Protein AF-A0A9D4PE54-F1 (afdb_monomer_lite)

Sequence (162 aa):
MNCAKPIVVRLSTGIRSMNSIMTSNDNGSCDNELAQGWYRFETPYGNRMPEQPASPGMCNTMVPFWFYGRHPPQPSMPMPAVACGADETDSCSYYANIRVQHCGTYMAYYLQPLPRCFMAYCIGERLSRRRYRNASDIFAHLRNMTTEMSTGATSPDANEDR

Foldseek 3Di:
DDDFDADEDEDAPCLLALPNFADPPDPAAFQLVPDFFKYWYQYLQATAFECDQREARGSRFRWEWGWPDDADPAFDDKDWTWTATDHPPDSGPDIDIKIWGDPHQTIMIRGDRDNDPPYDYHGHYDPDCVQPVDVVSVVVSSVVSVVCVVPVDGDDDPDDDD

Radius of gyration: 15.65 Å; chains: 1; bounding box: 39×42×42 Å

Structure (mmCIF, N/CA/C/O backbone):
data_AF-A0A9D4PE54-F1
#
_entry.id   AF-A0A9D4PE54-F1
#
loop_
_atom_site.group_PDB
_atom_site.id
_atom_site.type_symbol
_atom_site.label_atom_id
_atom_site.label_alt_id
_atom_site.label_comp_id
_atom_site.label_asym_id
_atom_site.label_entity_id
_atom_site.label_seq_id
_atom_site.pdbx_PDB_ins_code
_atom_site.Cartn_x
_atom_site.Cartn_y
_atom_site.Cartn_z
_atom_site.occupancy
_atom_site.B_iso_or_equiv
_atom_site.auth_seq_id
_atom_site.auth_comp_id
_atom_site.auth_asym_id
_atom_site.auth_atom_id
_atom_site.pdbx_PDB_model_num
ATOM 1 N N . MET A 1 1 ? -20.119 4.859 14.494 1.00 68.56 1 MET A N 1
ATOM 2 C CA . MET A 1 1 ? -20.133 4.210 13.161 1.00 68.56 1 MET A CA 1
ATOM 3 C C . MET A 1 1 ? -19.453 2.858 13.272 1.00 68.56 1 MET A C 1
ATOM 5 O O . MET A 1 1 ? -18.466 2.764 13.990 1.00 68.56 1 MET A O 1
ATOM 9 N N . ASN A 1 2 ? -19.960 1.832 12.586 1.00 86.44 2 ASN A N 1
ATOM 10 C CA . ASN A 1 2 ? -19.321 0.515 12.571 1.00 86.44 2 ASN A CA 1
ATOM 11 C C . ASN A 1 2 ? -18.198 0.504 11.529 1.00 86.44 2 ASN A C 1
ATOM 13 O O . ASN A 1 2 ? -18.436 0.773 10.350 1.00 86.44 2 ASN A O 1
ATOM 17 N N . CYS A 1 3 ? -16.979 0.209 11.969 1.00 93.00 3 CYS A N 1
ATOM 18 C CA . CYS A 1 3 ? -15.855 0.007 11.065 1.00 93.00 3 CYS A CA 1
ATOM 19 C C . CYS A 1 3 ? -15.939 -1.375 10.399 1.00 93.00 3 CYS A C 1
ATOM 21 O O . CYS A 1 3 ? -16.465 -2.326 10.987 1.00 93.00 3 CYS A O 1
ATOM 23 N N . ALA A 1 4 ? -15.392 -1.495 9.188 1.00 9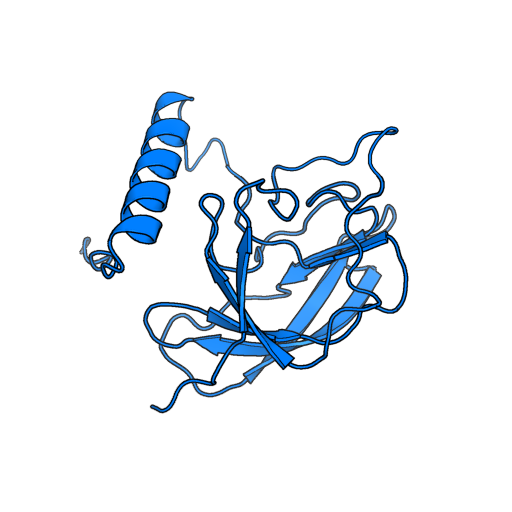1.19 4 ALA A N 1
ATOM 24 C CA . ALA A 1 4 ? -15.070 -2.778 8.581 1.00 91.19 4 ALA A CA 1
ATOM 25 C C . ALA A 1 4 ? -14.227 -3.657 9.529 1.00 91.19 4 ALA A C 1
ATOM 27 O O . ALA A 1 4 ? -13.572 -3.164 10.445 1.00 91.19 4 ALA A O 1
ATOM 28 N N . LYS A 1 5 ? -14.232 -4.975 9.299 1.00 92.12 5 LYS A N 1
ATOM 29 C CA . LYS A 1 5 ? -13.402 -5.942 10.036 1.00 92.12 5 LYS A CA 1
ATOM 30 C C . LYS A 1 5 ? -12.189 -6.332 9.181 1.00 92.12 5 LYS A C 1
ATOM 32 O O . LYS A 1 5 ? -12.301 -7.285 8.410 1.00 92.12 5 LYS A O 1
ATOM 37 N N . PRO A 1 6 ? -11.077 -5.581 9.236 1.00 93.25 6 PRO A N 1
ATOM 38 C CA . PRO A 1 6 ? -9.922 -5.849 8.396 1.00 93.25 6 PRO A CA 1
ATOM 39 C C . PRO A 1 6 ? -9.062 -7.006 8.909 1.00 93.25 6 PRO A C 1
ATOM 41 O O . PRO A 1 6 ? -8.929 -7.220 10.114 1.00 93.25 6 PRO A O 1
ATOM 44 N N . ILE A 1 7 ? -8.388 -7.672 7.975 1.00 92.25 7 ILE A N 1
ATOM 45 C CA . ILE A 1 7 ? -7.175 -8.442 8.234 1.00 92.25 7 ILE A CA 1
ATOM 46 C C . ILE A 1 7 ? -6.080 -7.448 8.637 1.00 92.25 7 ILE A C 1
ATOM 48 O O . ILE A 1 7 ? -5.804 -6.482 7.919 1.00 92.25 7 ILE A O 1
ATOM 52 N N . VAL A 1 8 ? -5.463 -7.674 9.796 1.00 89.88 8 VAL A N 1
ATOM 53 C CA . VAL A 1 8 ? -4.366 -6.834 10.286 1.00 89.88 8 VAL A CA 1
ATOM 54 C C . VAL A 1 8 ? -3.055 -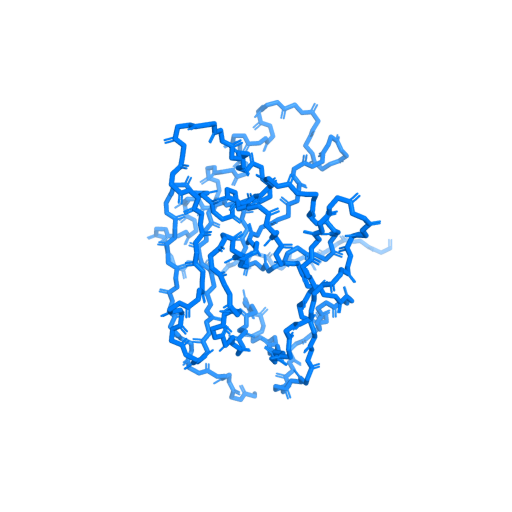7.334 9.693 1.00 89.88 8 VAL A C 1
ATOM 56 O O . VAL A 1 8 ? -2.605 -8.439 9.987 1.00 89.88 8 VAL A O 1
ATOM 59 N N . VAL A 1 9 ? -2.439 -6.504 8.860 1.00 85.38 9 VAL A N 1
ATOM 60 C CA . VAL A 1 9 ? -1.163 -6.788 8.209 1.00 85.38 9 VAL A CA 1
ATOM 61 C C . VAL A 1 9 ? -0.057 -6.093 8.989 1.00 85.38 9 VAL A C 1
ATOM 63 O O . VAL A 1 9 ? 0.068 -4.866 8.966 1.00 85.38 9 VAL A O 1
ATOM 66 N N . ARG A 1 10 ? 0.742 -6.901 9.690 1.00 82.06 10 ARG A N 1
ATOM 67 C CA . ARG A 1 10 ? 1.923 -6.464 10.439 1.00 82.06 10 ARG A CA 1
ATOM 68 C C . ARG A 1 10 ? 3.167 -6.770 9.627 1.00 82.06 10 ARG A C 1
ATOM 70 O O . ARG A 1 10 ? 3.497 -7.933 9.418 1.00 82.06 10 ARG A O 1
ATOM 77 N N . LEU A 1 11 ? 3.851 -5.727 9.170 1.00 71.50 11 LEU A N 1
ATOM 78 C CA . LEU A 1 11 ? 5.085 -5.860 8.396 1.00 71.50 11 LEU A CA 1
ATOM 79 C C . LEU A 1 11 ? 6.236 -5.259 9.196 1.00 71.50 11 LEU A C 1
ATOM 81 O O . LEU A 1 11 ? 6.355 -4.040 9.303 1.00 71.50 11 LEU A O 1
ATOM 85 N N . SER A 1 12 ? 7.085 -6.120 9.755 1.00 61.81 12 SER A N 1
ATOM 86 C CA . SER A 1 12 ? 8.259 -5.708 10.533 1.00 61.81 12 SER A CA 1
ATOM 87 C C . SER A 1 12 ? 9.412 -5.212 9.656 1.00 61.81 12 SER A C 1
ATOM 89 O O . SER A 1 12 ? 10.198 -4.380 10.091 1.00 61.81 12 SER A O 1
ATOM 91 N N . THR A 1 13 ? 9.504 -5.694 8.415 1.00 66.00 13 THR A N 1
ATOM 92 C CA . THR A 1 13 ? 10.654 -5.474 7.521 1.00 66.00 13 THR A CA 1
ATOM 93 C C . THR A 1 13 ? 10.526 -4.249 6.619 1.00 66.00 13 THR A C 1
ATOM 95 O O . THR A 1 13 ? 11.463 -3.923 5.901 1.00 66.00 13 THR A O 1
ATOM 98 N N . GLY A 1 14 ? 9.378 -3.564 6.617 1.00 77.81 14 GLY A N 1
ATOM 99 C CA . GLY A 1 14 ? 9.198 -2.344 5.824 1.00 77.81 14 GLY A CA 1
ATOM 100 C C . GLY A 1 14 ? 9.291 -2.535 4.313 1.00 77.81 14 GLY A C 1
ATOM 101 O O . GLY A 1 14 ? 9.406 -1.546 3.603 1.00 77.81 14 GLY A O 1
ATOM 102 N N . ILE A 1 15 ? 9.206 -3.767 3.802 1.00 87.50 15 ILE A N 1
ATOM 103 C CA . ILE A 1 15 ? 9.351 -4.054 2.363 1.00 87.50 15 ILE A CA 1
ATOM 104 C C . ILE A 1 15 ? 8.308 -3.336 1.499 1.00 87.50 15 ILE A C 1
ATOM 106 O O . ILE A 1 15 ? 8.573 -3.007 0.354 1.00 87.50 15 ILE A O 1
ATOM 110 N N . ARG A 1 16 ? 7.126 -3.040 2.054 1.00 90.06 16 ARG A N 1
ATOM 111 C CA . ARG A 1 16 ? 6.077 -2.267 1.370 1.00 90.06 16 ARG A CA 1
ATOM 112 C C . ARG A 1 16 ? 6.219 -0.756 1.576 1.00 90.06 16 ARG A C 1
ATOM 114 O O . ARG A 1 16 ? 5.376 -0.008 1.100 1.00 90.06 16 ARG A O 1
ATOM 121 N N . SER A 1 17 ? 7.252 -0.307 2.294 1.00 90.12 17 SER A N 1
ATOM 122 C CA . SER A 1 17 ? 7.512 1.107 2.563 1.00 90.12 17 SER A CA 1
ATOM 123 C C . SER A 1 17 ? 7.864 1.862 1.294 1.00 90.12 17 SER A C 1
ATOM 125 O O . SER A 1 17 ? 8.681 1.392 0.508 1.00 90.12 17 SER A O 1
ATOM 127 N N . MET A 1 18 ? 7.394 3.104 1.181 1.00 89.12 18 MET A N 1
ATOM 128 C CA . MET A 1 18 ? 7.902 4.065 0.194 1.00 89.12 18 MET A CA 1
ATOM 129 C C . MET A 1 18 ? 9.432 4.205 0.202 1.00 89.12 18 MET A C 1
ATOM 131 O O . MET A 1 18 ? 10.009 4.623 -0.788 1.00 89.12 18 MET A O 1
ATOM 135 N N . ASN A 1 19 ? 10.123 3.867 1.292 1.00 87.19 19 ASN A N 1
ATOM 136 C CA . ASN A 1 19 ? 11.586 3.965 1.350 1.00 87.19 19 ASN A CA 1
ATOM 137 C C . ASN A 1 19 ? 12.297 2.641 1.022 1.00 87.19 19 ASN A C 1
ATOM 139 O O . ASN A 1 19 ? 13.524 2.598 1.033 1.00 87.19 19 ASN A O 1
ATOM 143 N N . SER A 1 20 ? 11.550 1.568 0.751 1.00 90.25 20 SER A N 1
ATOM 144 C CA . SER A 1 20 ? 12.107 0.291 0.310 1.00 90.25 20 SER A CA 1
ATOM 145 C C . SER A 1 20 ? 12.296 0.318 -1.203 1.00 90.25 20 SER A C 1
ATOM 147 O O . SER A 1 20 ? 11.329 0.488 -1.944 1.00 90.25 20 SER A O 1
ATOM 149 N N . ILE A 1 21 ? 13.544 0.192 -1.648 1.00 91.56 21 ILE A N 1
ATOM 150 C CA . ILE A 1 21 ? 13.925 0.227 -3.061 1.00 91.56 21 ILE A CA 1
ATOM 151 C C . ILE A 1 21 ? 14.280 -1.187 -3.499 1.00 91.56 21 ILE A C 1
ATOM 153 O O . ILE A 1 21 ? 15.119 -1.823 -2.864 1.00 91.56 21 ILE A O 1
ATOM 157 N N . MET A 1 22 ? 13.651 -1.651 -4.576 1.00 91.00 22 MET A N 1
ATOM 158 C CA . MET A 1 22 ? 13.967 -2.933 -5.194 1.00 91.00 22 MET A CA 1
ATOM 159 C C . MET A 1 22 ? 15.390 -2.922 -5.754 1.00 91.00 22 MET A C 1
ATOM 161 O O . MET A 1 22 ? 15.792 -1.998 -6.463 1.00 91.00 22 MET A O 1
ATOM 165 N N . THR A 1 23 ? 16.133 -3.985 -5.474 1.00 90.31 23 THR A N 1
ATOM 166 C CA . THR A 1 23 ? 17.449 -4.268 -6.047 1.00 90.31 23 THR A CA 1
ATOM 167 C C . THR A 1 23 ? 17.384 -5.483 -6.969 1.00 90.31 23 THR A C 1
ATOM 169 O O . THR A 1 23 ? 16.413 -6.235 -6.973 1.00 90.31 23 THR A O 1
ATOM 172 N N . SER A 1 24 ? 18.445 -5.728 -7.740 1.00 84.56 24 SER A N 1
ATOM 173 C CA . SER A 1 24 ? 18.518 -6.877 -8.655 1.00 84.56 24 SER A CA 1
ATOM 174 C C . SER A 1 24 ? 18.484 -8.247 -7.965 1.00 84.56 24 SER A C 1
ATOM 176 O O . SER A 1 24 ? 18.327 -9.256 -8.643 1.00 84.56 24 SER A O 1
ATOM 178 N N . ASN A 1 25 ? 18.673 -8.293 -6.643 1.00 86.88 25 ASN A N 1
ATOM 179 C CA . ASN A 1 25 ? 18.654 -9.529 -5.859 1.00 86.88 25 ASN A CA 1
ATOM 180 C C . ASN A 1 25 ? 17.294 -9.786 -5.194 1.00 86.88 25 ASN A C 1
ATOM 182 O O . ASN A 1 25 ? 17.121 -10.817 -4.546 1.00 86.88 25 ASN A O 1
ATOM 186 N N . ASP A 1 26 ? 16.350 -8.851 -5.316 1.00 85.25 26 ASP A N 1
ATOM 187 C CA . ASP A 1 26 ? 15.039 -8.975 -4.699 1.00 85.25 26 ASP A CA 1
ATOM 188 C C . ASP A 1 26 ? 14.074 -9.727 -5.613 1.00 85.25 26 ASP A C 1
ATOM 190 O O . ASP A 1 26 ? 13.946 -9.438 -6.800 1.00 85.25 26 ASP A O 1
ATOM 194 N N . ASN A 1 27 ? 13.294 -10.629 -5.019 1.00 86.25 27 ASN A N 1
ATOM 195 C CA . ASN A 1 27 ? 12.157 -11.256 -5.695 1.00 86.25 27 ASN A CA 1
ATOM 196 C C . ASN A 1 27 ? 10.971 -10.297 -5.861 1.00 86.25 27 ASN A C 1
ATOM 198 O O . ASN A 1 27 ? 9.922 -10.737 -6.294 1.00 86.25 27 ASN A O 1
ATOM 202 N N . GLY A 1 28 ? 11.094 -9.030 -5.463 1.00 89.19 28 GLY A N 1
ATOM 203 C CA . GLY A 1 28 ? 10.020 -8.048 -5.501 1.00 89.19 28 GLY A CA 1
ATOM 204 C C . GLY A 1 28 ? 8.760 -8.407 -4.697 1.00 89.19 28 GLY A C 1
ATOM 205 O O . GLY A 1 28 ? 8.455 -9.545 -4.352 1.00 89.19 28 GLY A O 1
ATOM 206 N N . SER A 1 29 ? 7.991 -7.386 -4.366 1.00 93.38 29 SER A N 1
ATOM 207 C CA . SER A 1 29 ? 6.668 -7.517 -3.787 1.00 93.38 29 SER A CA 1
ATOM 208 C C . SER A 1 29 ? 5.665 -7.859 -4.890 1.00 93.38 29 SER A C 1
ATOM 210 O O . SER A 1 29 ? 5.704 -7.298 -5.985 1.00 93.38 29 SER A O 1
ATOM 212 N N . CYS A 1 30 ? 4.739 -8.759 -4.574 1.00 95.12 30 CYS A N 1
ATOM 213 C CA . CYS A 1 30 ? 3.670 -9.182 -5.466 1.00 95.12 30 CYS A CA 1
ATOM 214 C C . CYS A 1 30 ? 2.353 -9.271 -4.701 1.00 95.12 30 CYS A C 1
ATOM 216 O O . CYS A 1 30 ? 2.281 -9.960 -3.685 1.00 95.12 30 CYS A O 1
ATOM 218 N N . ASP A 1 31 ? 1.317 -8.613 -5.219 1.00 96.62 31 ASP A N 1
ATOM 219 C CA . ASP A 1 31 ? -0.055 -8.690 -4.700 1.00 96.62 31 ASP A CA 1
ATOM 220 C C . ASP A 1 31 ? -1.030 -9.293 -5.721 1.00 96.62 31 ASP A C 1
ATOM 222 O O . ASP A 1 31 ? -2.240 -9.119 -5.607 1.00 96.62 31 ASP A O 1
ATOM 226 N N . ASN A 1 32 ? -0.535 -10.024 -6.723 1.00 96.56 32 ASN A N 1
ATOM 227 C CA . ASN A 1 32 ? -1.390 -10.731 -7.684 1.00 96.56 32 ASN A CA 1
ATOM 228 C C . ASN A 1 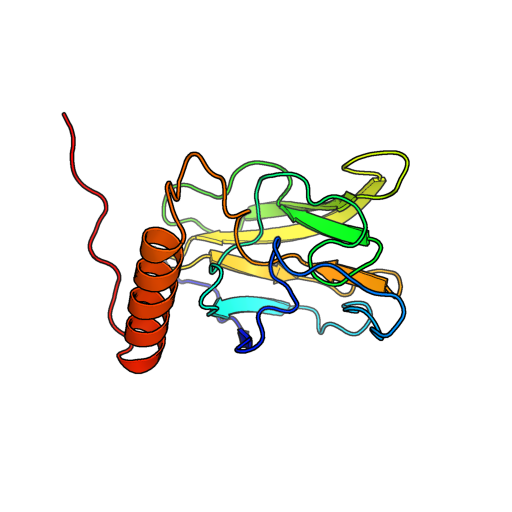32 ? -2.163 -11.905 -7.070 1.00 96.56 32 ASN A C 1
ATOM 230 O O . ASN A 1 32 ? -3.190 -12.312 -7.602 1.00 96.56 32 ASN A O 1
ATOM 234 N N . GLU A 1 33 ? -1.693 -12.411 -5.933 1.00 95.19 33 GLU A N 1
ATOM 235 C CA . GLU A 1 33 ? -2.360 -13.446 -5.137 1.00 95.19 33 GLU A CA 1
ATOM 236 C C . GLU A 1 33 ? -2.939 -12.887 -3.826 1.00 95.19 33 GLU A C 1
ATOM 238 O O . GLU A 1 33 ? -3.350 -13.643 -2.945 1.00 95.19 33 GLU A O 1
ATOM 243 N N . LEU A 1 34 ? -2.986 -11.555 -3.672 1.00 95.06 34 LEU A N 1
ATOM 244 C CA . LEU A 1 34 ? -3.610 -10.927 -2.511 1.00 95.06 34 LEU A CA 1
ATOM 245 C C . LEU A 1 34 ? -5.088 -11.329 -2.454 1.00 95.06 34 LEU A C 1
ATOM 247 O O . LEU A 1 34 ? -5.851 -11.078 -3.388 1.00 95.06 34 LEU A O 1
ATOM 251 N N . ALA A 1 35 ? -5.508 -11.920 -1.335 1.00 96.38 35 ALA A N 1
ATOM 252 C CA . ALA A 1 35 ? -6.915 -12.217 -1.118 1.00 96.38 35 ALA A CA 1
ATOM 253 C C . ALA A 1 35 ? -7.739 -10.920 -1.164 1.00 96.38 35 ALA A C 1
ATOM 255 O O . ALA A 1 35 ? -7.401 -9.914 -0.551 1.00 96.38 35 ALA A O 1
ATOM 256 N N . GLN A 1 36 ? -8.851 -10.919 -1.886 1.00 97.50 36 GLN A N 1
ATOM 257 C CA . GLN A 1 36 ? -9.714 -9.746 -1.893 1.00 97.50 36 GLN A CA 1
ATOM 258 C C . GLN A 1 36 ? -10.370 -9.572 -0.513 1.00 97.50 36 GLN A C 1
ATOM 260 O O . GLN A 1 36 ? -10.962 -10.512 0.022 1.00 97.50 36 GLN A O 1
ATOM 265 N N . GLY A 1 37 ? -10.305 -8.376 0.073 1.00 97.88 37 GLY A N 1
ATOM 266 C CA . GLY A 1 37 ? -10.824 -8.173 1.424 1.00 97.88 37 GLY A CA 1
ATOM 267 C C . GLY A 1 37 ? -10.468 -6.838 2.057 1.00 97.88 37 GLY A C 1
ATOM 268 O O . GLY A 1 37 ? -9.842 -5.982 1.443 1.00 97.88 37 GLY A O 1
ATOM 269 N N . TRP A 1 38 ? -10.900 -6.662 3.307 1.00 98.00 38 TRP A N 1
ATOM 270 C CA . TRP A 1 38 ? -10.546 -5.502 4.123 1.00 98.00 38 TRP A CA 1
ATOM 271 C C . TRP A 1 38 ? -9.183 -5.704 4.780 1.00 98.00 38 TRP A C 1
ATOM 273 O O . TRP A 1 38 ? -8.947 -6.730 5.410 1.00 98.00 38 TRP A O 1
ATOM 283 N N . TYR A 1 39 ? -8.332 -4.689 4.701 1.00 96.38 39 TYR A N 1
ATOM 284 C CA . TYR A 1 39 ? -6.973 -4.675 5.222 1.00 96.38 39 TYR A CA 1
ATOM 285 C C . TYR A 1 39 ? -6.733 -3.444 6.087 1.00 96.38 39 TYR A C 1
ATOM 287 O O . TYR A 1 39 ? -7.197 -2.347 5.774 1.00 96.38 39 TYR A O 1
ATOM 295 N N . ARG A 1 40 ? -5.980 -3.628 7.171 1.00 94.62 40 ARG A N 1
ATOM 296 C CA . ARG A 1 40 ? -5.428 -2.560 8.008 1.00 94.62 40 ARG A CA 1
ATOM 297 C C . ARG A 1 40 ? -3.940 -2.809 8.144 1.00 94.62 40 ARG A C 1
ATOM 299 O O . ARG A 1 40 ? -3.530 -3.920 8.473 1.00 94.62 40 ARG A O 1
ATOM 306 N N . PHE A 1 41 ? -3.151 -1.765 7.951 1.00 91.44 41 PHE A N 1
ATOM 307 C CA . PHE A 1 41 ? -1.703 -1.850 8.039 1.00 91.44 41 PHE A CA 1
ATOM 308 C C . PHE A 1 41 ? -1.214 -1.335 9.387 1.00 91.44 41 PHE A C 1
ATOM 310 O O . PHE A 1 41 ? -1.574 -0.241 9.816 1.00 91.44 41 PHE A O 1
ATOM 317 N N . GLU A 1 42 ? -0.379 -2.126 10.046 1.00 87.56 42 GLU A N 1
ATOM 318 C CA . GLU A 1 42 ? 0.319 -1.758 11.275 1.00 87.56 42 GLU A CA 1
ATOM 319 C C . GLU A 1 42 ? 1.816 -1.913 11.006 1.00 87.56 42 GLU A C 1
ATOM 321 O O . GLU A 1 42 ? 2.359 -3.017 11.054 1.00 87.56 42 GLU A O 1
ATOM 326 N N . THR A 1 43 ? 2.474 -0.815 10.627 1.00 80.25 43 THR A N 1
ATOM 327 C CA . THR A 1 43 ? 3.907 -0.818 10.306 1.00 80.25 43 THR A CA 1
ATOM 328 C C . THR A 1 43 ? 4.593 0.395 10.935 1.00 80.25 43 THR A C 1
ATOM 330 O O . THR A 1 43 ? 3.967 1.453 11.042 1.00 80.25 43 THR A O 1
ATOM 333 N N . PRO A 1 44 ? 5.887 0.296 11.295 1.00 76.38 44 PRO A N 1
ATOM 334 C CA . PRO A 1 44 ? 6.632 1.430 11.844 1.00 76.38 44 PRO A CA 1
ATOM 335 C C . PRO A 1 44 ? 6.963 2.491 10.784 1.00 76.38 44 PRO A C 1
ATOM 337 O O . PRO A 1 44 ? 7.483 3.554 11.106 1.00 76.38 44 PRO A O 1
ATOM 340 N N . TYR A 1 45 ? 6.667 2.211 9.515 1.00 73.75 45 TYR A N 1
ATOM 341 C CA . TYR A 1 45 ? 6.929 3.092 8.381 1.00 73.75 45 TYR A CA 1
ATOM 342 C C . TYR A 1 45 ? 5.667 3.845 7.932 1.00 73.75 45 TYR A C 1
ATOM 344 O O . TYR A 1 45 ? 5.692 4.553 6.927 1.00 73.75 45 TYR A O 1
ATOM 352 N N . GLY A 1 46 ? 4.568 3.693 8.679 1.00 79.25 46 GLY A N 1
ATOM 353 C CA . GLY A 1 46 ? 3.254 4.260 8.403 1.00 79.25 46 GLY A CA 1
ATOM 354 C C . GLY A 1 46 ? 2.161 3.193 8.285 1.00 79.25 46 GLY A C 1
ATOM 355 O O . GLY A 1 46 ? 2.421 2.003 8.119 1.00 79.25 46 GLY A O 1
ATOM 356 N N . ASN A 1 47 ? 0.910 3.629 8.387 1.00 86.56 47 ASN A N 1
ATOM 357 C CA . ASN A 1 47 ? -0.274 2.765 8.496 1.00 86.56 47 ASN A CA 1
ATOM 358 C C . ASN A 1 47 ? -1.324 3.025 7.400 1.00 86.56 47 ASN A C 1
ATOM 360 O O . ASN A 1 47 ? -2.467 2.577 7.501 1.00 86.56 47 ASN A O 1
ATOM 364 N N . ARG A 1 48 ? -0.947 3.774 6.362 1.00 93.19 48 ARG A N 1
ATOM 365 C CA . ARG A 1 48 ? -1.800 4.164 5.235 1.00 93.19 48 ARG A CA 1
ATOM 366 C C . ARG A 1 48 ? -1.049 3.998 3.928 1.00 93.19 48 ARG A C 1
ATOM 368 O O . ARG A 1 48 ? 0.176 4.081 3.922 1.00 93.19 48 ARG A O 1
ATOM 375 N N . MET A 1 49 ? -1.774 3.799 2.837 1.00 95.75 49 MET A N 1
ATOM 376 C CA . MET A 1 49 ? -1.193 3.953 1.506 1.00 95.75 49 MET A CA 1
ATOM 377 C C . MET A 1 49 ? -0.738 5.411 1.305 1.00 95.75 49 MET A C 1
ATOM 379 O O . MET A 1 49 ? -1.404 6.312 1.818 1.00 95.75 49 MET A O 1
ATOM 383 N N . PRO A 1 50 ? 0.372 5.673 0.598 1.00 95.12 50 PRO A N 1
ATOM 384 C CA . PRO A 1 50 ? 0.836 7.034 0.353 1.00 95.12 50 PRO A CA 1
ATOM 385 C C . PRO A 1 50 ? -0.102 7.767 -0.607 1.00 95.12 50 PRO A C 1
ATOM 387 O O . PRO A 1 50 ? -0.567 7.188 -1.584 1.00 95.12 50 PRO A O 1
ATOM 390 N N . GLU A 1 51 ? -0.345 9.052 -0.357 1.00 95.06 51 GLU A N 1
ATOM 391 C CA . GLU A 1 51 ? -1.082 9.935 -1.286 1.00 95.06 51 GLU A CA 1
ATOM 392 C C . GLU A 1 51 ? -0.177 10.564 -2.354 1.00 95.06 51 GLU A C 1
ATOM 394 O O . GLU A 1 51 ? -0.645 11.231 -3.274 1.00 95.06 51 GLU A O 1
ATOM 399 N N . GLN A 1 52 ? 1.139 10.411 -2.196 1.00 92.12 52 GLN A N 1
ATOM 400 C CA . GLN A 1 52 ? 2.124 10.836 -3.182 1.00 92.12 52 GLN A CA 1
ATOM 401 C C . GLN A 1 52 ? 2.454 9.676 -4.119 1.00 92.12 52 GLN A C 1
ATOM 403 O O . GLN A 1 52 ? 2.586 8.545 -3.638 1.00 92.12 52 GLN A O 1
ATOM 408 N N . PRO A 1 53 ? 2.678 9.955 -5.414 1.00 93.25 53 PRO A N 1
ATOM 409 C CA . PRO A 1 53 ? 3.125 8.939 -6.344 1.00 93.25 53 PRO A CA 1
ATOM 410 C C . PRO A 1 53 ? 4.396 8.242 -5.870 1.00 93.25 53 PRO A C 1
ATOM 412 O O . PRO A 1 53 ? 5.392 8.884 -5.520 1.00 93.25 53 PRO A O 1
ATOM 415 N N . ALA A 1 54 ? 4.344 6.917 -5.868 1.00 93.31 54 ALA A N 1
ATOM 416 C CA . ALA A 1 54 ? 5.511 6.067 -5.722 1.00 93.31 54 ALA A CA 1
ATOM 417 C C . ALA A 1 54 ? 6.178 5.915 -7.092 1.00 93.31 54 ALA A C 1
ATOM 419 O O . ALA A 1 54 ? 5.509 5.568 -8.057 1.00 93.31 54 ALA A O 1
ATOM 420 N N . SER A 1 55 ? 7.475 6.191 -7.195 1.00 93.94 55 SER A N 1
ATOM 421 C CA . SER A 1 55 ? 8.227 5.960 -8.432 1.00 93.94 55 SER A CA 1
ATOM 422 C C . SER A 1 55 ? 8.485 4.462 -8.639 1.00 93.94 55 SER A C 1
ATOM 424 O O . SER A 1 55 ? 8.596 3.747 -7.639 1.00 93.94 55 SER A O 1
ATOM 426 N N . PRO A 1 56 ? 8.634 3.984 -9.888 1.00 94.62 56 PRO A N 1
ATOM 427 C CA . PRO A 1 56 ? 8.981 2.591 -10.174 1.00 94.62 56 PRO A CA 1
ATOM 428 C C . PRO A 1 56 ? 10.151 2.082 -9.319 1.00 94.62 56 PRO A C 1
ATOM 430 O O . PRO A 1 56 ? 11.102 2.816 -9.039 1.00 94.62 56 PRO A O 1
ATOM 433 N N . GLY A 1 57 ? 10.058 0.839 -8.841 1.00 92.81 57 GLY A N 1
ATOM 434 C CA . GLY A 1 57 ? 11.047 0.232 -7.940 1.00 92.81 57 GLY A CA 1
ATOM 435 C C . GLY A 1 57 ? 10.855 0.544 -6.447 1.00 92.81 57 GLY A C 1
ATOM 436 O O . GLY A 1 57 ? 11.442 -0.144 -5.609 1.00 92.81 57 GLY A O 1
ATOM 437 N N . MET A 1 58 ? 10.040 1.539 -6.074 1.00 94.12 58 MET A N 1
ATOM 438 C CA . MET A 1 58 ? 9.696 1.800 -4.667 1.00 94.12 58 MET A CA 1
ATOM 439 C C . MET A 1 58 ? 8.756 0.719 -4.107 1.00 94.12 58 MET A C 1
ATOM 441 O O . MET A 1 58 ? 8.120 -0.025 -4.850 1.00 94.12 58 MET A O 1
ATOM 445 N N . CYS A 1 59 ? 8.664 0.620 -2.776 1.00 93.94 59 CYS A N 1
ATOM 446 C CA . CYS A 1 59 ? 7.871 -0.402 -2.073 1.00 93.94 59 CYS A CA 1
ATOM 447 C C . CYS A 1 59 ? 8.266 -1.833 -2.456 1.00 93.94 59 CYS A C 1
ATOM 449 O O . CYS A 1 59 ? 7.437 -2.754 -2.461 1.00 93.94 59 CYS A O 1
ATOM 451 N N . ASN A 1 60 ? 9.549 -1.986 -2.795 1.00 94.31 60 ASN A N 1
ATOM 452 C CA . ASN A 1 60 ? 10.146 -3.214 -3.288 1.00 94.31 60 ASN A CA 1
ATOM 453 C C . ASN A 1 60 ? 9.375 -3.815 -4.478 1.00 94.31 60 ASN A C 1
ATOM 455 O O . ASN A 1 60 ? 9.249 -5.025 -4.557 1.00 94.31 60 ASN A O 1
ATOM 459 N N . THR A 1 61 ? 8.790 -3.020 -5.380 1.00 95.25 61 THR A N 1
ATOM 460 C CA . THR A 1 61 ? 8.004 -3.533 -6.521 1.00 95.25 61 THR A CA 1
ATOM 461 C C . THR A 1 61 ? 8.290 -2.753 -7.801 1.00 95.25 61 THR A C 1
ATOM 463 O O . THR A 1 61 ? 8.621 -1.574 -7.733 1.00 95.25 61 THR A O 1
ATOM 466 N N . MET A 1 62 ? 8.163 -3.382 -8.975 1.00 94.94 62 MET A N 1
ATOM 467 C CA . MET A 1 62 ? 8.385 -2.666 -10.239 1.00 94.94 62 MET A CA 1
ATOM 468 C C . MET A 1 62 ? 7.282 -1.638 -10.486 1.00 94.94 62 MET A C 1
ATOM 470 O O . MET A 1 62 ? 7.581 -0.506 -10.846 1.00 94.94 62 MET A O 1
ATOM 474 N N . VAL A 1 63 ? 6.027 -2.015 -10.223 1.00 96.94 63 VAL A N 1
ATOM 475 C CA . VAL A 1 63 ? 4.861 -1.130 -10.363 1.00 96.94 63 VAL A CA 1
ATOM 476 C C . VAL A 1 63 ? 4.222 -0.901 -8.990 1.00 96.94 63 VAL A C 1
ATOM 478 O O . VAL A 1 63 ? 3.415 -1.723 -8.534 1.00 96.94 63 VAL A O 1
ATOM 481 N N . PRO A 1 64 ? 4.607 0.170 -8.281 1.00 97.31 64 PRO A N 1
ATOM 482 C CA . PRO A 1 64 ? 4.056 0.481 -6.972 1.00 97.31 64 PRO A CA 1
ATOM 483 C C . PRO A 1 64 ? 2.704 1.176 -7.066 1.00 97.31 64 PRO A C 1
ATOM 485 O O . PRO A 1 64 ? 2.557 2.197 -7.737 1.00 97.31 64 PRO A O 1
ATOM 488 N N . PHE A 1 65 ? 1.725 0.636 -6.339 1.00 98.12 65 PHE A N 1
ATOM 489 C CA . PHE A 1 65 ? 0.381 1.189 -6.234 1.00 98.12 65 PHE A CA 1
ATOM 490 C C . PHE A 1 65 ? 0.262 2.123 -5.026 1.00 98.12 65 PHE A C 1
ATOM 492 O O . PHE A 1 65 ? 0.398 1.692 -3.879 1.00 98.12 65 PHE A O 1
ATOM 499 N N . TRP A 1 66 ? -0.043 3.393 -5.280 1.00 97.44 66 TRP A N 1
ATOM 500 C CA . TRP A 1 66 ? -0.269 4.445 -4.283 1.00 97.44 66 TRP A CA 1
ATOM 501 C C . TRP A 1 66 ? -1.744 4.880 -4.268 1.00 97.44 66 TRP A C 1
ATOM 503 O O . TRP A 1 66 ? -2.510 4.536 -5.165 1.00 97.44 66 TRP A O 1
ATOM 513 N N . PHE A 1 67 ? -2.186 5.583 -3.225 1.00 97.88 67 PHE A N 1
ATOM 514 C CA . PHE A 1 67 ? -3.580 6.010 -3.084 1.00 97.88 67 PHE A CA 1
ATOM 515 C C . PHE A 1 67 ? -3.856 7.258 -3.924 1.00 97.88 67 PHE A C 1
ATOM 517 O O . PHE A 1 67 ? -3.353 8.339 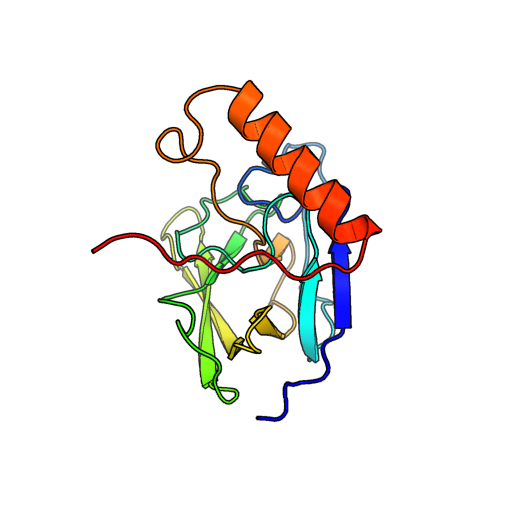-3.621 1.00 97.88 67 PHE A O 1
ATOM 524 N N . TYR A 1 68 ? -4.693 7.130 -4.951 1.00 97.38 68 TYR A N 1
ATOM 525 C CA . TYR A 1 68 ? -5.014 8.236 -5.841 1.00 97.38 68 TYR A CA 1
ATOM 526 C C . TYR A 1 68 ? -6.052 9.165 -5.203 1.00 97.38 68 TYR A C 1
ATOM 528 O O . TYR A 1 68 ? -7.239 8.843 -5.116 1.00 97.38 68 TYR A O 1
ATOM 536 N N . GLY A 1 69 ? -5.596 10.338 -4.762 1.00 94.69 69 GLY A N 1
ATOM 537 C CA . GLY A 1 69 ? -6.426 11.367 -4.140 1.00 94.69 69 GLY A CA 1
ATOM 538 C C . GLY A 1 69 ? -6.069 11.600 -2.674 1.00 94.69 69 GLY A C 1
ATOM 539 O O . GLY A 1 69 ?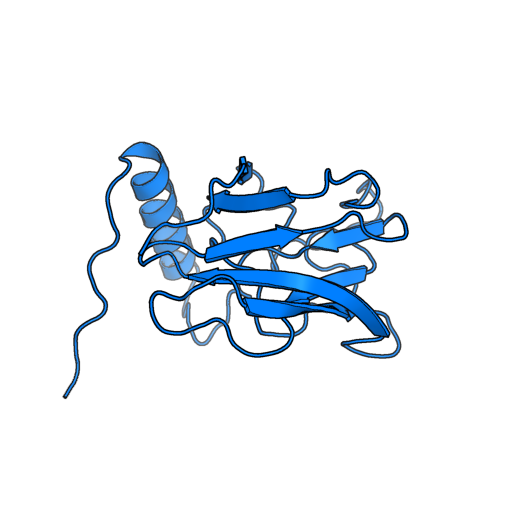 -4.903 11.556 -2.292 1.00 94.69 69 GLY A O 1
ATOM 540 N N . ARG A 1 70 ? -7.078 11.904 -1.853 1.00 96.19 70 ARG A N 1
ATOM 541 C CA . ARG A 1 70 ? -6.916 12.181 -0.418 1.00 96.19 70 ARG A CA 1
ATOM 542 C C . ARG A 1 70 ? -7.724 11.202 0.414 1.00 96.19 70 ARG A C 1
ATOM 544 O O . ARG A 1 70 ? -8.875 10.913 0.088 1.00 96.19 70 ARG A O 1
ATOM 551 N N . HIS A 1 71 ? -7.133 10.714 1.496 1.00 96.75 71 HIS A N 1
ATOM 552 C CA . HIS A 1 71 ? -7.843 9.894 2.463 1.00 96.75 71 HIS A CA 1
ATOM 553 C C . HIS A 1 71 ? -8.928 10.721 3.171 1.00 96.75 71 HIS A C 1
ATOM 555 O O . HIS A 1 71 ? -8.780 11.936 3.328 1.00 96.75 71 HIS A O 1
ATOM 561 N N . PRO A 1 72 ? -10.008 10.082 3.653 1.00 96.31 72 PRO A N 1
ATOM 562 C CA . PRO A 1 72 ? -11.052 10.784 4.389 1.00 96.31 72 PRO A CA 1
ATOM 563 C C . PRO A 1 72 ? -10.481 11.402 5.678 1.00 96.31 72 PRO A C 1
ATOM 565 O O . PRO A 1 72 ? -9.941 10.669 6.506 1.00 96.31 72 PRO A O 1
ATOM 568 N N . PRO A 1 73 ? -10.613 12.718 5.912 1.00 95.25 73 PRO A N 1
ATOM 569 C CA . PRO A 1 73 ? -9.974 13.367 7.061 1.00 95.25 73 PRO A CA 1
ATOM 570 C C . PRO A 1 73 ? -10.633 13.003 8.399 1.00 95.25 73 PRO A C 1
ATOM 572 O O . PRO A 1 73 ? -10.016 13.132 9.449 1.00 95.25 73 PRO A O 1
ATOM 575 N N . GLN A 1 74 ? -11.877 12.524 8.367 1.00 95.88 74 GLN A N 1
ATOM 576 C CA . GLN A 1 74 ? -12.684 12.177 9.537 1.00 95.88 74 GLN A CA 1
ATOM 577 C C . GLN A 1 74 ? -13.262 10.765 9.393 1.00 95.88 74 GLN A C 1
ATOM 579 O O . GLN A 1 74 ? -13.306 10.248 8.266 1.00 95.88 74 GLN A O 1
ATOM 584 N N . PRO A 1 75 ? -13.694 10.131 10.504 1.00 97.25 75 PRO A N 1
ATOM 585 C CA . PRO A 1 75 ? -14.377 8.849 10.460 1.00 97.25 75 PRO A CA 1
ATOM 586 C C . PRO A 1 75 ? -15.477 8.835 9.402 1.00 97.25 75 PRO A C 1
ATOM 588 O O . PRO A 1 75 ? -16.276 9.764 9.302 1.00 97.25 75 PRO A O 1
ATOM 591 N N . SER A 1 76 ? -15.494 7.788 8.590 1.00 95.81 76 SER A N 1
ATOM 592 C CA . SER A 1 76 ? -16.351 7.714 7.410 1.00 95.81 76 SER A CA 1
ATOM 593 C C . SER A 1 76 ? -16.953 6.327 7.239 1.00 95.81 76 SER A C 1
ATOM 595 O O . SER A 1 76 ? -16.517 5.335 7.833 1.00 95.81 76 SER A O 1
ATOM 597 N N . MET A 1 77 ? -17.992 6.263 6.411 1.00 96.12 77 MET A N 1
ATOM 598 C CA . MET A 1 77 ? -18.460 5.007 5.834 1.00 96.12 77 MET A CA 1
ATOM 599 C C . MET A 1 77 ? -17.481 4.541 4.743 1.00 96.12 77 MET A C 1
ATOM 601 O O . MET A 1 77 ? -16.701 5.353 4.247 1.00 96.12 77 MET A O 1
ATOM 605 N N . PRO A 1 78 ? -17.501 3.256 4.346 1.00 97.56 78 PRO A N 1
ATOM 606 C CA . PRO A 1 78 ? -16.759 2.786 3.182 1.00 97.56 78 PRO A CA 1
ATOM 607 C C . PRO A 1 78 ? -17.071 3.618 1.936 1.00 97.56 78 PRO A C 1
ATOM 609 O O . PRO A 1 78 ? -18.223 3.679 1.510 1.00 97.56 78 PRO A O 1
ATOM 612 N N . MET A 1 79 ? -16.049 4.220 1.334 1.00 97.19 79 MET A N 1
ATOM 613 C CA . MET A 1 79 ? -16.180 5.006 0.106 1.00 97.19 79 MET A CA 1
ATOM 614 C C . MET A 1 79 ? -15.351 4.392 -1.026 1.00 97.19 79 MET A C 1
ATOM 616 O O . MET A 1 79 ? -14.275 3.847 -0.758 1.00 97.19 79 MET A O 1
ATOM 620 N N . PRO A 1 80 ? -15.828 4.460 -2.283 1.00 98.31 80 PRO A N 1
ATOM 621 C CA . PRO A 1 80 ? -15.018 4.122 -3.447 1.00 98.31 80 PRO A CA 1
ATOM 622 C C . PRO A 1 80 ? -13.732 4.950 -3.477 1.00 98.31 80 PRO A C 1
ATOM 624 O O . PRO A 1 80 ? -13.748 6.142 -3.176 1.00 98.31 80 PRO A O 1
ATOM 627 N N . ALA A 1 81 ? -12.631 4.313 -3.850 1.00 98.38 81 ALA A N 1
ATOM 628 C CA . ALA A 1 81 ? -11.349 4.965 -4.056 1.00 98.38 81 ALA A CA 1
ATOM 629 C C . ALA A 1 81 ? -10.571 4.243 -5.162 1.00 98.38 81 ALA A C 1
ATOM 631 O O . ALA A 1 81 ? -10.960 3.164 -5.615 1.00 98.38 81 ALA A O 1
ATOM 632 N N . VAL A 1 82 ? -9.464 4.839 -5.592 1.00 98.38 82 VAL A N 1
ATOM 633 C CA . VAL A 1 82 ? -8.588 4.276 -6.619 1.00 98.38 82 VAL A CA 1
ATOM 634 C C . VAL A 1 82 ? -7.178 4.194 -6.059 1.00 98.38 82 VAL A C 1
ATOM 636 O O . VAL A 1 82 ? -6.689 5.136 -5.440 1.00 98.38 82 VAL A O 1
ATOM 639 N N . ALA A 1 83 ? -6.524 3.060 -6.275 1.00 98.38 83 ALA A N 1
ATOM 640 C CA . ALA A 1 83 ? -5.081 2.958 -6.164 1.00 98.38 83 ALA A CA 1
ATOM 641 C C . ALA A 1 83 ? -4.480 3.028 -7.567 1.00 98.38 83 ALA A C 1
ATOM 643 O O . ALA A 1 83 ? -4.985 2.361 -8.474 1.00 98.38 83 ALA A O 1
ATOM 644 N N . CYS A 1 84 ? -3.424 3.819 -7.736 1.00 97.94 84 CYS A N 1
ATOM 645 C CA . CYS A 1 84 ? -2.764 3.979 -9.021 1.00 97.94 84 CYS A CA 1
ATOM 646 C C . CYS A 1 84 ? -1.352 3.406 -9.018 1.00 97.94 84 CYS A C 1
ATOM 648 O O . CYS A 1 84 ? -0.595 3.661 -8.088 1.00 97.94 84 CYS A O 1
ATOM 650 N N . GLY A 1 85 ? -1.020 2.624 -10.041 1.00 97.81 85 GLY A N 1
ATOM 651 C CA . GLY A 1 85 ? 0.291 2.024 -10.252 1.00 97.81 85 GLY A CA 1
ATOM 652 C C . GLY A 1 85 ? 1.138 2.870 -11.193 1.00 97.81 85 GLY A C 1
ATOM 653 O O . GLY A 1 85 ? 0.689 3.181 -12.297 1.00 97.81 85 GLY A O 1
ATOM 654 N N . ALA A 1 86 ? 2.349 3.215 -10.764 1.00 94.50 86 ALA A N 1
ATOM 655 C CA . ALA A 1 86 ? 3.310 3.949 -11.582 1.00 94.50 86 ALA A CA 1
ATOM 656 C C . ALA A 1 86 ? 4.199 3.006 -12.403 1.00 94.50 86 ALA A C 1
ATOM 658 O O . ALA A 1 86 ? 4.630 1.967 -11.900 1.00 94.50 86 ALA A O 1
ATOM 659 N N . ASP A 1 87 ? 4.521 3.400 -13.631 1.00 90.56 87 ASP A N 1
ATOM 660 C CA . ASP A 1 87 ? 5.591 2.802 -14.432 1.00 90.56 87 ASP A CA 1
ATOM 661 C C . ASP A 1 87 ? 6.537 3.883 -14.975 1.00 90.56 87 ASP A C 1
ATOM 663 O O . ASP A 1 87 ? 6.499 5.035 -14.547 1.00 90.56 87 ASP A O 1
ATOM 667 N N . GLU A 1 88 ? 7.432 3.506 -15.887 1.00 88.69 88 GLU A N 1
ATOM 668 C CA . GLU A 1 88 ? 8.422 4.417 -16.475 1.00 88.69 88 GLU A CA 1
ATOM 669 C C . GLU A 1 88 ? 7.797 5.530 -17.338 1.00 88.69 88 GLU A C 1
ATOM 671 O O . GLU A 1 88 ? 8.493 6.465 -17.733 1.00 88.69 88 GLU A O 1
ATOM 676 N N . THR A 1 89 ? 6.504 5.433 -17.669 1.00 89.06 89 THR A N 1
ATOM 677 C CA . THR A 1 89 ? 5.822 6.363 -18.580 1.00 89.06 89 THR A CA 1
ATOM 678 C C . THR A 1 89 ? 4.942 7.371 -17.851 1.00 89.06 89 THR A C 1
ATOM 680 O O . THR A 1 89 ? 4.956 8.549 -18.206 1.00 89.06 89 THR A O 1
ATOM 683 N N . ASP A 1 90 ? 4.219 6.940 -16.815 1.00 92.19 90 ASP A N 1
ATOM 684 C CA . ASP A 1 90 ? 3.391 7.805 -15.979 1.00 92.19 90 ASP A CA 1
ATOM 685 C C . ASP A 1 90 ? 3.434 7.344 -14.516 1.00 92.19 90 ASP A C 1
ATOM 687 O O . ASP A 1 90 ? 3.502 6.161 -14.176 1.00 92.19 90 ASP A O 1
ATOM 691 N N . SER A 1 91 ? 3.307 8.319 -13.622 1.00 92.06 91 SER A N 1
ATOM 692 C CA . SER A 1 91 ? 3.000 8.118 -12.207 1.00 92.06 91 SER A CA 1
ATOM 693 C C . SER A 1 91 ? 1.711 7.322 -11.937 1.00 92.06 91 SER A C 1
ATOM 695 O O . SER A 1 91 ? 1.460 6.938 -10.791 1.00 92.06 91 SER A O 1
ATOM 697 N N . CYS A 1 92 ? 0.869 7.126 -12.953 1.00 95.94 92 CYS A N 1
ATOM 698 C CA . CYS A 1 92 ? -0.462 6.565 -12.835 1.00 95.94 92 CYS A CA 1
ATOM 699 C C . CYS A 1 92 ? -0.926 5.850 -14.126 1.00 95.94 92 CYS A C 1
ATOM 701 O O . CYS A 1 92 ? -1.921 6.233 -14.741 1.00 95.94 92 CYS A O 1
ATOM 703 N N . SER A 1 93 ? -0.210 4.794 -14.521 1.00 95.69 93 SER A N 1
ATOM 704 C CA . SER A 1 93 ? -0.487 3.988 -15.726 1.00 95.69 93 SER A CA 1
ATOM 705 C C . SER A 1 93 ? -1.455 2.823 -15.484 1.00 95.69 93 SER A C 1
ATOM 707 O O . SER A 1 93 ? -2.108 2.343 -16.412 1.00 95.69 93 SER A O 1
ATOM 709 N N . TYR A 1 94 ? -1.568 2.352 -14.239 1.00 96.88 94 TYR A N 1
ATOM 710 C CA . TYR A 1 94 ? -2.430 1.227 -13.860 1.00 96.88 94 TYR A CA 1
ATOM 711 C C . TYR A 1 94 ? -3.431 1.638 -12.790 1.00 96.88 94 TYR A C 1
ATOM 713 O O . TYR A 1 94 ? -3.094 2.389 -11.885 1.00 96.88 94 TYR A O 1
ATOM 721 N N . TYR A 1 95 ? -4.635 1.073 -12.822 1.00 97.25 95 TYR A N 1
ATOM 722 C CA . TYR A 1 95 ? -5.694 1.417 -11.875 1.00 97.25 95 TYR A CA 1
ATOM 723 C C . TYR A 1 95 ? -6.216 0.175 -11.166 1.00 97.25 95 TYR A C 1
ATOM 725 O O . TYR A 1 95 ? -6.498 -0.844 -11.796 1.00 97.25 95 TYR A O 1
ATOM 733 N N . ALA A 1 96 ? -6.404 0.284 -9.855 1.00 98.19 96 ALA A N 1
ATOM 734 C CA . ALA A 1 96 ? -7.137 -0.686 -9.060 1.00 98.19 96 ALA A CA 1
ATOM 735 C C . ALA A 1 96 ? -8.273 0.023 -8.319 1.00 98.19 96 ALA A C 1
ATOM 737 O O . ALA A 1 96 ? -8.048 0.933 -7.519 1.00 98.19 96 ALA A O 1
ATOM 738 N N . ASN A 1 97 ? -9.505 -0.422 -8.565 1.00 98.25 97 ASN A N 1
ATOM 739 C CA . ASN A 1 97 ? -10.673 0.048 -7.827 1.00 98.25 97 ASN A CA 1
ATOM 740 C C . ASN A 1 97 ? -10.641 -0.532 -6.412 1.00 98.25 97 ASN A C 1
ATOM 742 O O . ASN A 1 97 ? -10.650 -1.746 -6.229 1.00 98.25 97 ASN A O 1
ATOM 746 N N . ILE A 1 98 ? -10.606 0.323 -5.403 1.00 98.50 98 ILE A N 1
ATOM 747 C CA . ILE A 1 98 ? -10.559 -0.086 -4.001 1.00 98.50 98 ILE A CA 1
ATOM 748 C C . ILE A 1 98 ? -11.695 0.590 -3.235 1.00 98.50 98 ILE A C 1
ATOM 750 O O . ILE A 1 98 ? -12.500 1.350 -3.784 1.00 98.50 98 ILE A O 1
ATOM 754 N N . ARG A 1 99 ? -11.778 0.321 -1.936 1.00 98.50 99 ARG A N 1
ATOM 755 C CA . ARG A 1 99 ? -12.556 1.160 -1.020 1.00 98.50 99 ARG A CA 1
ATOM 756 C C . ARG A 1 99 ? -11.693 1.577 0.146 1.00 98.50 99 ARG A C 1
ATOM 758 O O . ARG A 1 99 ? -10.787 0.847 0.531 1.00 98.50 99 ARG A O 1
ATOM 765 N N . VAL A 1 100 ? -12.011 2.721 0.728 1.00 98.25 100 VAL A N 1
ATOM 766 C CA . VAL A 1 100 ? -11.370 3.209 1.946 1.00 98.25 100 VAL A CA 1
ATOM 767 C C . VAL A 1 100 ? -12.428 3.522 2.990 1.00 98.25 100 VAL A C 1
ATOM 769 O O . VAL A 1 100 ? -13.512 4.009 2.669 1.00 98.25 100 VAL A O 1
ATOM 772 N N . GLN A 1 101 ? -12.119 3.229 4.244 1.00 97.88 101 GLN A N 1
ATOM 773 C CA . GLN A 1 101 ? -12.916 3.638 5.386 1.00 97.88 101 GLN A CA 1
ATOM 774 C C . GLN A 1 101 ? -11.990 4.200 6.461 1.00 97.88 101 GLN A C 1
ATOM 776 O O . GLN A 1 101 ? -11.041 3.534 6.873 1.00 97.88 101 GLN A O 1
ATOM 781 N N . HIS A 1 102 ? -12.280 5.407 6.942 1.00 97.12 102 HIS A N 1
ATOM 782 C CA . HIS A 1 102 ? -11.598 5.946 8.111 1.00 97.12 102 HIS A CA 1
ATOM 783 C C . HIS A 1 102 ? -12.348 5.520 9.375 1.00 97.12 102 HIS A C 1
ATOM 785 O O . HIS A 1 102 ? -13.527 5.828 9.542 1.00 97.12 102 HIS A O 1
ATOM 791 N N . CYS A 1 103 ? -11.660 4.821 10.273 1.00 95.88 103 CYS A N 1
ATOM 792 C CA . CYS A 1 103 ? -12.236 4.253 11.490 1.00 95.88 103 CYS A CA 1
ATOM 793 C C . CYS A 1 103 ? -11.800 4.992 12.763 1.00 95.88 103 CYS A C 1
ATOM 795 O O . CYS A 1 103 ? -11.740 4.404 13.840 1.00 95.88 103 CYS A O 1
ATOM 797 N N . GLY A 1 104 ? -11.478 6.283 12.632 1.00 93.94 104 GLY A N 1
ATOM 798 C CA . GLY A 1 104 ? -11.006 7.153 13.711 1.00 93.94 104 GLY A CA 1
ATOM 799 C C . GLY A 1 104 ? -9.516 7.014 13.985 1.00 93.94 104 GLY A C 1
ATOM 800 O O . GLY A 1 104 ? -8.786 7.987 13.868 1.00 93.94 104 GLY A O 1
ATOM 801 N N . THR A 1 105 ? -9.050 5.805 14.297 1.00 90.19 105 THR A N 1
ATOM 802 C CA . THR A 1 105 ? -7.635 5.567 14.646 1.00 90.19 105 THR A CA 1
ATOM 803 C C . THR A 1 105 ? -6.829 4.902 13.532 1.00 90.19 105 THR A C 1
ATOM 805 O O . THR A 1 105 ? -5.603 4.840 13.600 1.00 90.19 105 THR A O 1
ATOM 808 N N . TYR A 1 106 ? -7.492 4.400 12.487 1.00 91.56 106 TYR A N 1
ATOM 809 C CA . TYR A 1 106 ? -6.840 3.752 11.351 1.00 91.56 106 TYR A CA 1
ATOM 810 C C . TYR A 1 106 ? -7.657 3.879 10.066 1.00 91.56 106 TYR A C 1
ATOM 812 O O . TYR A 1 106 ? -8.864 4.135 10.094 1.00 91.56 106 TYR A O 1
ATOM 820 N N . MET A 1 107 ? -6.988 3.643 8.937 1.00 95.62 107 MET A N 1
ATOM 821 C CA . MET A 1 107 ? -7.639 3.428 7.646 1.00 95.62 107 MET A CA 1
ATOM 822 C C . MET A 1 107 ? -7.795 1.935 7.385 1.00 95.62 107 MET A C 1
ATOM 824 O O . MET A 1 107 ? -6.845 1.167 7.557 1.00 95.62 107 MET A O 1
ATOM 828 N N . ALA A 1 108 ? -8.988 1.536 6.961 1.00 97.12 108 ALA A N 1
ATOM 829 C CA . ALA A 1 108 ? -9.244 0.226 6.390 1.00 97.12 108 ALA A CA 1
ATOM 830 C C . ALA A 1 108 ? -9.353 0.355 4.869 1.00 97.12 108 ALA A C 1
ATOM 832 O O . ALA A 1 108 ? -10.044 1.245 4.370 1.00 97.12 108 ALA A O 1
ATOM 833 N N . TYR A 1 109 ? -8.710 -0.554 4.144 1.00 98.06 109 TYR A N 1
ATOM 834 C CA . TYR A 1 109 ? -8.731 -0.592 2.687 1.00 98.06 109 TYR A CA 1
ATOM 835 C C . TYR A 1 109 ? -9.359 -1.891 2.214 1.00 98.06 109 TYR A C 1
ATOM 837 O O . TYR A 1 109 ? -8.939 -2.962 2.639 1.00 98.06 109 TYR A O 1
ATOM 845 N N . TYR A 1 110 ? -10.354 -1.811 1.340 1.00 98.31 110 TYR A N 1
ATOM 846 C CA . TYR A 1 110 ? -10.838 -2.981 0.625 1.00 98.31 110 TYR A CA 1
ATOM 847 C C . TYR A 1 110 ? -9.995 -3.150 -0.633 1.00 98.31 110 TYR A C 1
ATOM 849 O O . TYR A 1 110 ? -10.150 -2.375 -1.579 1.00 98.31 110 TYR A O 1
ATOM 857 N N . LEU A 1 111 ? -9.085 -4.117 -0.605 1.00 98.44 111 LEU A N 1
ATOM 858 C CA . LEU A 1 111 ? -8.115 -4.373 -1.662 1.00 98.44 111 LEU A CA 1
ATOM 859 C C . LEU A 1 111 ? -8.512 -5.606 -2.467 1.00 98.44 111 LEU A C 1
ATOM 861 O O . LEU A 1 111 ? -9.276 -6.452 -1.998 1.00 98.44 111 LEU A O 1
ATOM 865 N N . GLN A 1 112 ? -7.983 -5.687 -3.680 1.00 97.75 112 GLN A N 1
ATOM 866 C CA . GLN A 1 112 ? -8.187 -6.783 -4.621 1.00 97.75 112 GLN A CA 1
ATOM 867 C C . GLN A 1 112 ? -6.827 -7.244 -5.163 1.00 97.75 112 GLN A C 1
ATOM 869 O O . GLN A 1 112 ? -5.869 -6.469 -5.088 1.00 97.75 112 GLN A O 1
ATOM 874 N N . PRO A 1 113 ? -6.715 -8.469 -5.698 1.00 97.94 113 PRO A N 1
ATOM 875 C CA . PRO A 1 113 ? -5.484 -8.901 -6.343 1.00 97.94 113 PRO A CA 1
ATOM 876 C C . PRO A 1 113 ? -5.117 -7.975 -7.505 1.00 97.94 113 PRO A C 1
ATOM 878 O O . PRO A 1 113 ? -5.980 -7.526 -8.265 1.00 97.94 113 PRO A O 1
ATOM 881 N N . LEU A 1 114 ? -3.823 -7.694 -7.646 1.00 97.69 114 LEU A N 1
ATOM 882 C CA . LEU A 1 114 ? -3.304 -6.936 -8.782 1.00 97.69 114 LEU A CA 1
ATOM 883 C C . LEU A 1 114 ? -3.118 -7.847 -10.011 1.00 97.69 114 LEU A C 1
ATOM 885 O O . LEU A 1 114 ? -2.929 -9.051 -9.867 1.00 97.69 114 LEU A O 1
ATOM 889 N N . PRO A 1 115 ? -3.145 -7.322 -11.247 1.00 95.44 115 PRO A N 1
ATOM 890 C CA . PRO A 1 115 ? -3.180 -8.187 -12.429 1.00 95.44 115 PRO A CA 1
ATOM 891 C C . PRO A 1 115 ? -1.933 -9.060 -12.640 1.00 95.44 115 PRO A C 1
ATOM 893 O O . PRO A 1 115 ? -2.018 -10.070 -13.338 1.00 95.44 115 PRO A O 1
ATOM 896 N N . ARG A 1 116 ? -0.759 -8.647 -12.135 1.00 93.94 116 ARG A N 1
ATOM 897 C CA . ARG A 1 116 ? 0.539 -9.283 -12.428 1.00 93.94 116 ARG A CA 1
ATOM 898 C C . ARG A 1 116 ? 1.532 -9.127 -11.273 1.00 93.94 116 ARG A C 1
ATOM 900 O O . ARG A 1 116 ? 1.451 -8.175 -10.505 1.00 93.94 116 ARG A O 1
ATOM 907 N N . CYS A 1 117 ? 2.518 -10.018 -11.207 1.00 93.56 117 CYS A N 1
ATOM 908 C CA . CYS A 1 117 ? 3.811 -9.706 -10.587 1.00 93.56 117 CYS A CA 1
ATOM 909 C C . CYS A 1 117 ? 4.649 -8.849 -11.556 1.00 93.56 117 CYS A C 1
ATOM 911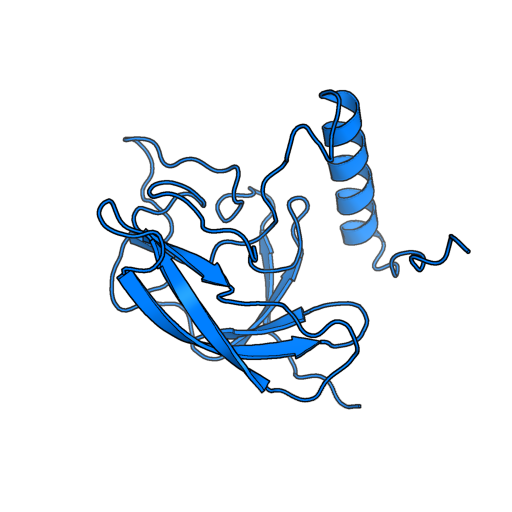 O O . CYS A 1 117 ? 4.564 -9.046 -12.767 1.00 93.56 117 CYS A O 1
ATOM 913 N N . PHE A 1 118 ? 5.480 -7.902 -11.116 1.00 93.38 118 PHE A N 1
ATOM 914 C CA . PHE A 1 118 ? 5.769 -7.441 -9.751 1.00 93.38 118 PHE A CA 1
ATOM 915 C C . PHE A 1 118 ? 5.026 -6.119 -9.495 1.00 93.38 118 PHE A C 1
ATOM 917 O O . PHE A 1 118 ? 5.558 -5.029 -9.740 1.00 93.38 118 PHE A O 1
ATOM 924 N N . MET A 1 119 ? 3.761 -6.229 -9.079 1.00 97.19 119 MET A N 1
ATOM 925 C CA . MET A 1 119 ? 2.891 -5.109 -8.716 1.00 97.19 119 MET A CA 1
ATOM 926 C C . MET A 1 119 ? 2.471 -5.248 -7.253 1.00 97.19 119 MET A C 1
ATOM 928 O O . MET A 1 119 ? 2.085 -6.342 -6.829 1.00 97.19 119 MET A O 1
ATOM 932 N N . ALA A 1 120 ? 2.505 -4.153 -6.495 1.00 96.88 120 ALA A N 1
ATOM 933 C CA . ALA A 1 120 ? 2.203 -4.185 -5.066 1.00 96.88 120 ALA A CA 1
ATOM 934 C C . ALA A 1 120 ? 1.669 -2.857 -4.525 1.00 96.88 120 ALA A C 1
ATOM 936 O O . ALA A 1 120 ? 2.093 -1.784 -4.953 1.00 96.88 120 ALA A O 1
ATOM 937 N N . TYR A 1 121 ? 0.799 -2.933 -3.518 1.00 97.12 121 TYR A N 1
ATOM 938 C CA . TYR A 1 121 ? 0.337 -1.775 -2.759 1.00 97.12 121 TYR A CA 1
ATOM 939 C C . TYR A 1 121 ? 1.444 -1.241 -1.837 1.00 97.12 121 TYR A C 1
ATOM 941 O O . TYR A 1 121 ? 1.979 -1.960 -0.987 1.00 97.12 121 TYR A O 1
ATOM 949 N N . CYS A 1 122 ? 1.766 0.042 -1.996 1.00 95.44 122 CYS A N 1
ATOM 950 C CA . CYS A 1 122 ? 2.675 0.779 -1.127 1.00 95.44 122 CYS A CA 1
ATOM 951 C C . CYS A 1 122 ? 2.018 1.134 0.196 1.00 95.44 122 CYS A C 1
ATOM 953 O O . CYS A 1 122 ? 0.883 1.607 0.219 1.00 95.44 122 CYS A O 1
ATOM 955 N N . ILE A 1 123 ? 2.775 1.016 1.282 1.00 92.62 123 ILE A N 1
ATOM 956 C CA . ILE A 1 123 ? 2.355 1.339 2.642 1.00 92.62 123 ILE A CA 1
ATOM 957 C C . ILE A 1 123 ? 3.345 2.316 3.255 1.00 92.62 123 ILE A C 1
ATOM 959 O O . ILE A 1 123 ? 4.547 2.098 3.228 1.00 92.62 123 ILE A O 1
ATOM 963 N N . GLY A 1 124 ? 2.847 3.369 3.881 1.00 87.56 124 GLY A N 1
ATOM 964 C CA . GLY A 1 124 ? 3.670 4.371 4.533 1.00 87.56 124 GLY A CA 1
ATOM 965 C C . GLY A 1 124 ? 4.057 5.512 3.607 1.00 87.56 124 GLY A C 1
ATOM 966 O O . GLY A 1 124 ? 4.135 5.372 2.392 1.00 87.56 124 GLY A O 1
ATOM 967 N N . GLU A 1 125 ? 4.276 6.674 4.208 1.00 79.31 125 GLU A N 1
ATOM 968 C CA . GLU A 1 125 ? 4.606 7.898 3.486 1.00 79.31 125 GLU A CA 1
ATOM 969 C C . GLU A 1 125 ? 6.105 7.981 3.198 1.00 79.31 125 GLU A C 1
ATOM 971 O O . GLU A 1 125 ? 6.942 7.411 3.907 1.00 79.31 125 GLU A O 1
ATOM 976 N N . ARG A 1 126 ? 6.470 8.756 2.173 1.00 73.94 126 ARG A N 1
ATOM 977 C CA . ARG A 1 126 ? 7.880 9.040 1.902 1.00 73.94 126 ARG A CA 1
ATOM 978 C C . ARG A 1 126 ? 8.462 9.844 3.064 1.00 73.94 126 ARG A C 1
ATOM 980 O O . ARG A 1 126 ? 7.929 10.901 3.420 1.00 73.94 126 ARG A O 1
ATOM 987 N N . LEU A 1 127 ? 9.575 9.381 3.637 1.00 68.12 127 LEU A N 1
ATOM 988 C CA . LEU A 1 127 ? 10.291 10.157 4.648 1.00 68.12 127 LEU A CA 1
ATOM 989 C C . LEU A 1 127 ? 10.902 11.370 3.942 1.00 68.12 127 LEU A C 1
ATOM 991 O O . LEU A 1 127 ? 11.906 11.277 3.239 1.00 68.12 127 LEU A O 1
ATOM 995 N N . SER A 1 128 ? 10.245 12.522 4.059 1.00 61.75 128 SER A N 1
ATOM 996 C CA . SER A 1 128 ? 10.729 13.755 3.447 1.00 61.75 128 SER A CA 1
ATOM 997 C C . SER A 1 128 ? 11.669 14.492 4.399 1.00 61.75 128 SER A C 1
ATOM 999 O O . SER A 1 128 ? 11.411 14.570 5.601 1.00 61.75 128 SER A O 1
ATOM 1001 N N . ARG A 1 129 ? 12.705 15.140 3.846 1.00 55.06 129 ARG A N 1
ATOM 1002 C CA . ARG A 1 129 ? 13.583 16.074 4.585 1.00 55.06 129 ARG A CA 1
ATOM 1003 C C . ARG A 1 129 ? 12.829 17.256 5.218 1.00 55.06 129 ARG A C 1
ATOM 1005 O O . ARG A 1 129 ? 13.385 17.966 6.046 1.00 55.06 129 ARG A O 1
ATOM 1012 N N . ARG A 1 130 ? 11.575 17.494 4.807 1.00 57.25 130 ARG A N 1
ATOM 1013 C CA . ARG A 1 130 ? 10.690 18.500 5.415 1.00 57.25 130 ARG A CA 1
ATOM 1014 C C . ARG A 1 130 ? 10.063 18.013 6.723 1.00 57.25 130 ARG A C 1
ATOM 1016 O O . ARG A 1 130 ? 9.784 18.838 7.582 1.00 57.25 130 ARG A O 1
ATOM 1023 N N . ARG A 1 131 ? 9.840 16.701 6.869 1.00 61.00 131 ARG A N 1
ATOM 1024 C CA . ARG A 1 131 ? 9.229 16.089 8.060 1.00 61.00 131 ARG A CA 1
ATOM 1025 C C . ARG A 1 131 ? 10.270 15.570 9.056 1.00 61.00 131 ARG A C 1
ATOM 1027 O O . ARG A 1 131 ? 10.015 15.614 10.251 1.00 61.00 131 ARG A O 1
ATOM 1034 N N . TYR A 1 132 ? 11.442 15.154 8.572 1.00 63.97 132 TYR A N 1
ATOM 1035 C CA . TYR A 1 132 ? 12.573 14.710 9.393 1.00 63.97 132 TYR A CA 1
ATOM 1036 C C . TYR A 1 132 ? 13.820 15.482 8.970 1.00 63.97 132 TYR A C 1
ATOM 1038 O O . TYR A 1 132 ? 14.259 15.371 7.823 1.00 63.97 132 TYR A O 1
ATOM 1046 N N . ARG A 1 133 ? 14.367 16.299 9.873 1.00 66.88 133 ARG A N 1
ATOM 1047 C CA . ARG A 1 133 ? 15.501 17.186 9.573 1.00 66.88 133 ARG A CA 1
ATOM 1048 C C . ARG A 1 133 ? 16.824 16.428 9.627 1.00 66.88 133 ARG A C 1
ATOM 1050 O O . ARG A 1 133 ? 17.781 16.824 8.968 1.00 66.88 133 ARG A O 1
ATOM 1057 N N . ASN A 1 134 ? 16.879 15.345 10.400 1.00 73.12 134 ASN A N 1
ATOM 1058 C CA . ASN A 1 134 ? 18.071 14.526 10.604 1.00 73.12 134 ASN A CA 1
ATOM 1059 C C . ASN A 1 134 ? 17.714 13.051 10.890 1.00 73.12 134 ASN A C 1
ATOM 1061 O O . ASN A 1 134 ? 16.550 12.680 11.043 1.00 73.12 134 ASN A O 1
ATOM 1065 N N . ALA A 1 135 ? 18.739 12.198 10.968 1.00 73.19 135 ALA A N 1
ATOM 1066 C CA . ALA A 1 135 ? 18.568 10.772 11.241 1.00 73.19 135 ALA A CA 1
ATOM 1067 C C . ALA A 1 135 ? 17.960 10.496 12.630 1.00 73.19 135 ALA A C 1
ATOM 1069 O O . ALA A 1 135 ? 17.182 9.558 12.776 1.00 73.19 135 ALA A O 1
ATOM 1070 N N . SER A 1 136 ? 18.255 11.319 13.642 1.00 77.94 136 SER A N 1
ATOM 1071 C CA . SER A 1 136 ? 17.671 11.178 14.983 1.00 77.94 136 SER A CA 1
ATOM 1072 C C . SER A 1 136 ? 16.153 11.361 14.999 1.00 77.94 136 SER A C 1
ATOM 1074 O O . SER A 1 136 ? 15.486 10.615 15.712 1.00 77.94 136 SER A O 1
ATOM 1076 N N . ASP A 1 137 ? 15.599 12.262 14.181 1.00 73.12 137 ASP A N 1
ATOM 1077 C CA . ASP A 1 137 ? 14.148 12.446 14.047 1.00 73.12 137 ASP A CA 1
ATOM 1078 C C . ASP A 1 137 ? 13.490 11.181 13.472 1.00 73.12 137 ASP A C 1
ATOM 1080 O O . ASP A 1 137 ? 12.427 10.753 13.925 1.00 73.12 137 ASP A O 1
ATOM 1084 N N . ILE A 1 138 ? 14.157 10.541 12.504 1.00 69.44 138 ILE A N 1
ATOM 1085 C CA . ILE A 1 138 ? 13.718 9.266 11.924 1.00 69.44 138 ILE A CA 1
ATOM 1086 C C . ILE A 1 138 ? 13.768 8.167 12.993 1.00 69.44 138 ILE A C 1
ATOM 1088 O O . ILE A 1 138 ? 12.783 7.462 13.200 1.00 69.44 138 ILE A O 1
ATOM 1092 N N . PHE A 1 139 ? 14.878 8.041 13.727 1.00 73.75 139 PHE A N 1
ATOM 1093 C CA . PHE A 1 139 ? 15.015 7.029 14.780 1.00 73.75 139 PHE A CA 1
ATOM 1094 C C . PHE A 1 139 ? 14.048 7.238 15.951 1.00 73.75 139 PHE A C 1
ATOM 1096 O O . PHE A 1 139 ? 13.596 6.263 16.550 1.00 73.75 139 PHE A O 1
ATOM 1103 N N . ALA A 1 140 ? 13.726 8.482 16.308 1.00 71.62 140 ALA A N 1
ATOM 1104 C CA . ALA A 1 140 ? 12.711 8.787 17.314 1.00 71.62 140 ALA A CA 1
ATOM 1105 C C . ALA A 1 140 ? 11.314 8.365 16.835 1.00 71.62 140 ALA A C 1
ATOM 1107 O O . ALA A 1 140 ? 10.585 7.705 17.571 1.00 71.62 140 ALA A O 1
ATOM 1108 N N . HIS A 1 141 ? 10.974 8.657 15.579 1.00 71.94 141 HIS A N 1
ATOM 1109 C CA . HIS A 1 141 ? 9.701 8.265 14.980 1.00 71.94 141 HIS A CA 1
ATOM 1110 C C . HIS A 1 141 ? 9.517 6.742 14.912 1.00 71.94 141 HIS A C 1
ATOM 1112 O O . HIS A 1 141 ? 8.484 6.222 15.333 1.00 71.94 141 HIS A O 1
ATOM 1118 N N . LEU A 1 142 ? 10.549 6.020 14.462 1.00 66.62 142 LEU A N 1
ATOM 1119 C CA . LEU A 1 142 ? 10.549 4.555 14.424 1.00 66.62 142 LEU A CA 1
ATOM 1120 C C . LEU A 1 142 ? 10.444 3.940 15.837 1.00 66.62 142 LEU A C 1
ATOM 1122 O O . LEU A 1 142 ? 9.735 2.948 16.025 1.00 66.62 142 LEU A O 1
ATOM 1126 N N . ARG A 1 143 ? 11.100 4.532 16.851 1.00 69.62 143 ARG A N 1
ATOM 1127 C CA . ARG A 1 143 ? 10.994 4.100 18.262 1.00 69.62 143 ARG A CA 1
ATOM 1128 C C . ARG A 1 143 ? 9.601 4.328 18.852 1.00 69.62 143 ARG A C 1
ATOM 1130 O O . ARG A 1 143 ? 9.066 3.434 19.504 1.00 69.62 143 ARG A O 1
ATOM 1137 N N . ASN A 1 144 ? 8.985 5.478 18.597 1.00 64.69 144 ASN A N 1
ATOM 1138 C CA . ASN A 1 144 ? 7.636 5.750 19.094 1.00 64.69 144 ASN A CA 1
ATOM 1139 C C . ASN A 1 144 ? 6.608 4.793 18.471 1.00 64.69 144 ASN A C 1
ATOM 1141 O O . ASN A 1 144 ? 5.820 4.199 19.199 1.00 64.69 144 ASN A O 1
ATOM 1145 N N . MET A 1 145 ? 6.685 4.521 17.162 1.00 59.94 145 MET A N 1
ATOM 1146 C CA . MET A 1 145 ? 5.755 3.580 16.521 1.00 59.94 145 MET A CA 1
ATOM 1147 C C . MET A 1 145 ? 5.954 2.119 16.929 1.00 59.94 145 MET A C 1
ATOM 1149 O O . MET A 1 145 ? 4.982 1.375 17.047 1.00 59.94 145 MET A O 1
ATOM 1153 N N . THR A 1 146 ? 7.196 1.678 17.149 1.00 59.12 146 THR A N 1
ATOM 1154 C CA . THR A 1 146 ? 7.448 0.329 17.694 1.00 59.12 146 THR A CA 1
ATOM 1155 C C . THR A 1 146 ? 6.888 0.178 19.108 1.00 59.12 146 THR A C 1
ATOM 1157 O O . THR A 1 146 ? 6.383 -0.891 19.449 1.00 59.12 146 THR A O 1
ATOM 1160 N N . THR A 1 147 ? 6.891 1.257 19.892 1.00 57.47 147 THR A N 1
ATOM 1161 C CA . THR A 1 147 ? 6.286 1.301 21.232 1.00 57.47 147 THR A CA 1
ATOM 1162 C C . THR A 1 147 ? 4.750 1.296 21.176 1.00 57.47 147 THR A C 1
ATOM 1164 O O . THR A 1 147 ? 4.107 0.627 21.980 1.00 57.47 147 THR A O 1
ATOM 1167 N N . GLU A 1 148 ? 4.130 1.959 20.196 1.00 53.78 148 GLU A N 1
ATOM 1168 C CA . GLU A 1 148 ? 2.669 1.917 19.987 1.00 53.78 148 GLU A CA 1
ATOM 1169 C C . GLU A 1 148 ? 2.181 0.531 19.521 1.00 53.78 148 GLU A C 1
ATOM 1171 O O . GLU A 1 148 ? 1.150 0.040 19.986 1.00 53.78 148 GLU A O 1
ATOM 1176 N N . MET A 1 149 ? 2.956 -0.160 18.674 1.00 52.38 149 MET A N 1
ATOM 1177 C CA . MET A 1 149 ? 2.667 -1.544 18.267 1.00 52.38 149 MET A CA 1
ATOM 1178 C C . MET A 1 149 ? 2.778 -2.562 19.412 1.00 52.38 149 MET A C 1
ATOM 1180 O O . MET A 1 149 ? 2.115 -3.598 19.349 1.00 52.38 149 MET A O 1
ATOM 1184 N N . SER A 1 150 ? 3.593 -2.300 20.441 1.00 48.34 150 SER A N 1
ATOM 1185 C CA . SER A 1 150 ? 3.743 -3.197 21.597 1.00 48.34 150 SER A CA 1
ATOM 1186 C C . SER A 1 150 ? 2.742 -2.918 22.721 1.00 48.34 150 SER A C 1
ATOM 1188 O O . SER A 1 150 ? 2.431 -3.825 23.490 1.00 48.34 150 SER A O 1
ATOM 1190 N N . THR A 1 151 ? 2.208 -1.697 22.805 1.00 47.97 151 THR A N 1
ATOM 1191 C CA . THR A 1 151 ? 1.328 -1.265 23.905 1.00 47.97 151 THR A CA 1
ATOM 1192 C C . THR A 1 151 ? -0.158 -1.237 23.550 1.00 47.97 151 THR A C 1
ATOM 1194 O O . THR A 1 151 ? -0.986 -1.131 24.450 1.00 47.97 151 THR A O 1
ATOM 1197 N N . GLY A 1 152 ? -0.533 -1.347 22.269 1.00 44.41 152 GLY A N 1
ATOM 1198 C CA . GLY A 1 152 ? -1.940 -1.254 21.855 1.00 44.41 152 GLY A CA 1
ATOM 1199 C C . GLY A 1 152 ? -2.588 0.100 22.183 1.00 44.41 152 GLY A C 1
ATOM 1200 O O . GLY A 1 152 ? -3.814 0.198 22.210 1.00 44.41 152 GLY A O 1
ATOM 1201 N N . ALA A 1 153 ? -1.780 1.130 22.455 1.00 41.72 153 ALA A N 1
ATOM 1202 C CA . ALA A 1 153 ? -2.236 2.435 22.906 1.00 41.72 153 ALA A CA 1
ATOM 1203 C C . ALA A 1 153 ? -2.574 3.362 21.726 1.00 41.72 153 ALA A C 1
ATOM 1205 O O . ALA A 1 153 ? -1.880 3.410 20.713 1.00 41.72 153 ALA A O 1
ATOM 1206 N N . THR A 1 154 ? -3.676 4.095 21.873 1.00 41.19 154 THR A N 1
ATOM 1207 C CA . THR A 1 154 ? -4.167 5.129 20.958 1.00 41.19 154 THR A CA 1
ATOM 1208 C C . THR A 1 154 ? -3.217 6.329 20.910 1.00 41.19 154 THR A C 1
ATOM 1210 O O . THR A 1 154 ? -2.859 6.862 21.959 1.00 41.19 154 THR A O 1
ATOM 1213 N N . SER A 1 155 ? -2.858 6.763 19.694 1.00 37.56 155 SER A N 1
ATOM 1214 C CA . SER A 1 155 ? -2.154 8.026 19.408 1.00 37.56 155 SER A CA 1
ATOM 1215 C C . SER A 1 155 ? -2.772 9.195 20.187 1.00 37.56 155 SER A C 1
ATOM 1217 O O . SER A 1 155 ? -4.001 9.293 20.214 1.00 37.56 155 SER A O 1
ATOM 1219 N N . PRO A 1 156 ? -1.971 10.112 20.758 1.00 35.84 156 PRO A N 1
ATOM 1220 C CA . PRO A 1 156 ? -2.491 11.373 21.258 1.00 35.84 156 PRO A CA 1
ATOM 1221 C C . PRO A 1 156 ? -2.976 12.218 20.075 1.00 35.84 156 PRO A C 1
ATOM 1223 O O . PRO A 1 156 ? -2.348 12.247 19.012 1.00 35.84 156 PRO A O 1
ATOM 1226 N N . ASP A 1 157 ? -4.137 12.837 20.264 1.00 35.44 157 ASP A N 1
ATOM 1227 C CA . ASP A 1 157 ? -4.794 13.725 19.317 1.00 35.44 157 ASP A CA 1
ATOM 1228 C C . ASP A 1 157 ? -3.850 14.821 18.809 1.00 35.44 157 ASP A C 1
ATOM 1230 O O . ASP A 1 157 ? -3.134 15.471 19.571 1.00 35.44 157 ASP A O 1
ATOM 1234 N N . ALA A 1 158 ? -3.899 15.059 17.500 1.00 37.59 158 ALA A N 1
ATOM 1235 C CA . ALA A 1 158 ? -3.414 16.296 16.916 1.00 37.59 158 ALA A CA 1
ATOM 1236 C C . ALA A 1 158 ? -4.427 17.400 17.243 1.00 37.59 158 ALA A C 1
ATOM 1238 O O . ALA A 1 158 ? -5.439 17.535 16.553 1.00 37.59 158 ALA A O 1
ATOM 1239 N N . ASN A 1 159 ? -4.158 18.172 18.294 1.00 34.56 159 ASN A N 1
ATOM 1240 C CA . ASN A 1 159 ? -4.833 19.438 18.535 1.00 34.56 159 ASN A CA 1
ATOM 1241 C C . ASN A 1 159 ? -3.858 20.463 19.138 1.00 34.56 159 ASN A C 1
ATOM 1243 O O . ASN A 1 159 ? -3.610 20.439 20.334 1.00 34.56 159 ASN A O 1
ATOM 1247 N N . GLU A 1 160 ? -3.298 21.302 18.267 1.00 32.38 160 GLU A N 1
ATOM 1248 C CA . GLU A 1 160 ? -2.782 22.675 18.454 1.00 32.38 160 GLU A CA 1
ATOM 1249 C C . GLU A 1 160 ? -2.243 23.062 17.053 1.00 32.38 160 GLU A C 1
ATOM 1251 O O . GLU A 1 160 ? -1.535 22.282 16.420 1.00 32.38 160 GLU A O 1
ATOM 1256 N N . ASP A 1 161 ? -2.649 24.144 16.395 1.00 29.45 161 ASP A N 1
ATOM 1257 C CA . ASP A 1 161 ? -2.809 25.482 16.936 1.00 29.45 161 ASP A CA 1
ATOM 1258 C C . ASP A 1 161 ? -3.839 26.337 16.182 1.00 29.45 161 ASP A C 1
ATOM 1260 O O . ASP A 1 161 ? -4.174 26.125 15.013 1.00 29.45 161 ASP A O 1
ATOM 1264 N N . ARG A 1 162 ? -4.283 27.315 16.963 1.00 39.38 162 ARG A N 1
ATOM 1265 C CA . ARG A 1 162 ? -5.073 28.517 16.710 1.00 39.38 162 ARG A CA 1
ATOM 1266 C C . ARG A 1 162 ? -4.524 29.433 15.614 1.00 39.38 162 ARG A C 1
ATOM 1268 O O . ARG A 1 162 ? -3.286 29.526 15.475 1.00 39.38 162 ARG A O 1
#

InterPro domains:
  IPR057774 UMOD/GP2/OIT3-like, D8C domain [PF23283] (39-123)

Organism: Rhipicephalus sanguineus (NCBI:txid34632)

pLDDT: mean 84.19, std 17.75, range [29.45, 98.5]

Secondary structure (DSSP, 8-state):
-PPP--EEEE-SS-TTBTT-B--TT------TTPPSEEEEEE-TT-SS--SSPPPTTBTTSSEEEEEES---SS----EEEEEEE--SS-TTSEEEEEEEEE-SS-EEEEE---SSTTEEE-BS----TTT-SSHHHHHHHHHHHHHHHHH-----------